Protein AF-A0A3M2SC78-F1 (afdb_monomer)

Sequence (163 aa):
MGPALGDEYLAGIWKSRLPQELLWDVRHKCPRPRKYRAPSWSWAAIDGDPARMSTIDQSFSLEVFEGHTELESPAAPYGAVKDGHLVMRGRLRRVVLSGIKGRVYTTIGKLEPTKVKLTNLFHVVEPDWKGTEAWIPMSFDAVEQEFQDNPDMDIAMLEVSRG

Solvent-accessible surface area (backbone atoms only — not comparable to full-atom values): 9867 Å² total; per-residue (Å²): 132,55,74,93,72,77,50,52,71,47,44,75,36,49,57,87,45,58,70,48,57,62,52,46,31,51,78,59,90,37,55,62,56,97,59,88,34,32,43,88,75,27,71,53,33,34,62,62,73,71,64,38,66,52,84,74,91,64,72,57,51,56,46,78,79,44,78,49,63,41,64,66,39,86,92,36,80,85,45,44,22,76,47,53,53,75,43,68,51,57,50,71,41,69,30,32,39,39,63,57,76,46,78,48,78,46,70,48,59,92,88,64,70,42,82,41,73,49,61,57,25,35,36,36,36,33,86,91,40,90,90,53,68,45,79,46,76,57,68,54,72,67,71,45,66,70,66,70,76,44,56,66,42,86,43,78,43,76,44,52,61,82,126

Radius of gyration: 17.15 Å; Cα contacts (8 Å, |Δi|>4): 308; chains: 1; bounding box: 43×32×45 Å

Mean predicted aligned error: 9.39 Å

Organism: NCBI:txid2010991

Structure (mmCIF, N/CA/C/O backbone):
data_AF-A0A3M2SC78-F1
#
_entry.id   AF-A0A3M2SC78-F1
#
loop_
_atom_site.gr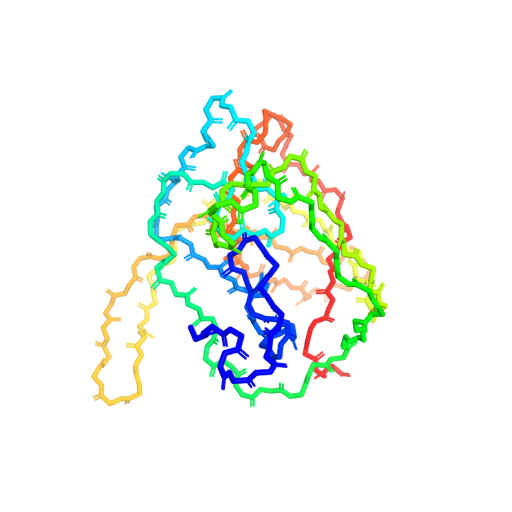oup_PDB
_atom_site.id
_atom_site.type_symbol
_atom_site.label_atom_id
_atom_site.label_alt_id
_atom_site.label_comp_id
_atom_site.label_asym_id
_atom_site.label_entity_id
_atom_site.label_seq_id
_atom_site.pdbx_PDB_ins_code
_atom_site.Cartn_x
_atom_site.Cartn_y
_atom_site.Cartn_z
_atom_site.occupancy
_atom_site.B_iso_or_equiv
_atom_site.auth_seq_id
_atom_site.auth_comp_id
_atom_site.auth_asym_id
_atom_site.auth_atom_id
_atom_site.pdbx_PDB_model_num
ATOM 1 N N . MET A 1 1 ? 17.379 -1.091 -4.918 1.00 50.47 1 MET A N 1
ATOM 2 C CA . MET A 1 1 ? 18.255 -2.274 -4.798 1.00 50.47 1 MET A CA 1
ATOM 3 C C . MET A 1 1 ? 17.925 -3.202 -5.961 1.00 50.47 1 MET A C 1
ATOM 5 O O . MET A 1 1 ? 16.912 -3.841 -5.882 1.00 50.47 1 MET A O 1
ATOM 9 N N . GLY A 1 2 ? 18.665 -3.204 -7.075 1.00 45.19 2 GLY A N 1
ATOM 10 C CA . GLY A 1 2 ? 18.236 -3.844 -8.341 1.00 45.19 2 GLY A CA 1
ATOM 11 C C . GLY A 1 2 ? 18.507 -5.356 -8.507 1.00 45.19 2 GLY A C 1
ATOM 12 O O . GLY A 1 2 ? 18.939 -5.984 -7.544 1.00 45.19 2 GLY A O 1
ATOM 13 N N . PRO A 1 3 ? 18.385 -5.930 -9.734 1.00 53.09 3 PRO A N 1
ATOM 14 C CA . PRO A 1 3 ? 18.609 -7.354 -10.037 1.00 53.09 3 PRO A CA 1
ATOM 15 C C . PRO A 1 3 ? 20.036 -7.831 -9.730 1.00 53.09 3 PRO A C 1
ATOM 17 O O . PRO A 1 3 ? 20.294 -9.028 -9.693 1.00 53.09 3 PRO A O 1
ATOM 20 N N . ALA A 1 4 ? 20.953 -6.909 -9.424 1.00 55.56 4 ALA A N 1
ATOM 21 C CA . ALA A 1 4 ? 22.255 -7.208 -8.837 1.00 55.56 4 ALA A CA 1
ATOM 22 C C . ALA A 1 4 ? 22.180 -7.839 -7.424 1.00 55.56 4 ALA A C 1
ATOM 24 O O . ALA A 1 4 ? 23.188 -8.353 -6.952 1.00 55.56 4 ALA A O 1
ATOM 25 N N . LEU A 1 5 ? 21.021 -7.805 -6.749 1.00 59.50 5 LEU A N 1
ATOM 26 C CA . LEU A 1 5 ? 20.800 -8.377 -5.410 1.00 59.50 5 LEU A CA 1
ATOM 27 C C . LEU A 1 5 ? 19.806 -9.556 -5.391 1.00 59.50 5 LEU A C 1
ATOM 29 O O . LEU A 1 5 ? 19.505 -10.064 -4.316 1.00 59.50 5 LEU A O 1
ATOM 33 N N . GLY A 1 6 ? 19.317 -10.014 -6.552 1.00 79.44 6 GLY A N 1
ATOM 34 C CA . GLY A 1 6 ? 18.429 -11.185 -6.647 1.00 79.44 6 GLY A CA 1
ATOM 35 C C . GLY A 1 6 ? 17.008 -10.982 -6.106 1.00 79.44 6 GLY A C 1
ATOM 36 O O . GLY A 1 6 ? 16.309 -11.964 -5.878 1.00 79.44 6 GLY A O 1
ATOM 37 N N . ASP A 1 7 ? 16.589 -9.732 -5.901 1.00 87.81 7 ASP A N 1
ATOM 38 C CA . ASP A 1 7 ? 15.243 -9.387 -5.439 1.00 87.81 7 ASP A CA 1
ATOM 39 C C . ASP A 1 7 ? 14.365 -8.870 -6.586 1.00 87.81 7 ASP A C 1
ATOM 41 O O . ASP A 1 7 ? 14.854 -8.299 -7.567 1.00 87.81 7 ASP A O 1
ATOM 45 N N . GLU A 1 8 ? 13.060 -9.074 -6.450 1.00 89.69 8 GLU A N 1
ATOM 46 C CA . GLU A 1 8 ? 12.053 -8.726 -7.447 1.00 89.69 8 GLU A CA 1
ATOM 47 C C . GLU A 1 8 ? 11.382 -7.399 -7.075 1.00 89.69 8 GLU A C 1
ATOM 49 O O . GLU A 1 8 ? 10.910 -7.216 -5.950 1.00 89.69 8 GLU A O 1
ATOM 54 N N . TYR A 1 9 ? 11.348 -6.460 -8.024 1.00 91.12 9 TYR A N 1
ATOM 55 C CA . TYR A 1 9 ? 10.686 -5.171 -7.846 1.00 91.12 9 TYR A CA 1
ATOM 56 C C . TYR A 1 9 ? 9.241 -5.238 -8.334 1.00 91.12 9 TYR A C 1
ATOM 58 O O . TYR A 1 9 ? 8.990 -5.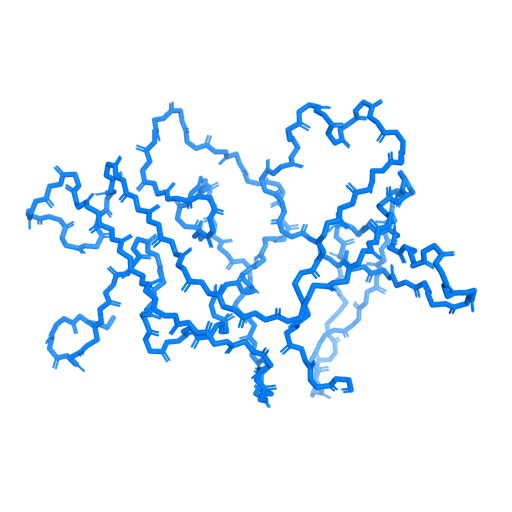410 -9.524 1.00 91.12 9 TYR A O 1
ATOM 66 N N . LEU A 1 10 ? 8.304 -5.044 -7.414 1.00 93.81 10 LEU A N 1
ATOM 67 C CA . LEU A 1 10 ? 6.866 -5.082 -7.637 1.00 93.81 10 LEU A CA 1
ATOM 68 C C . LEU A 1 10 ? 6.307 -3.656 -7.559 1.00 93.81 10 LEU A C 1
ATOM 70 O O . LEU A 1 10 ? 5.749 -3.234 -6.546 1.00 93.81 10 LEU A O 1
ATOM 74 N N . ALA A 1 11 ? 6.510 -2.897 -8.639 1.00 92.69 11 ALA A N 1
ATOM 75 C CA . ALA A 1 11 ? 5.922 -1.573 -8.873 1.00 92.69 11 ALA A CA 1
ATOM 76 C C . ALA A 1 11 ? 5.996 -0.599 -7.682 1.00 92.69 11 ALA A C 1
ATOM 78 O O . ALA A 1 11 ? 5.013 0.068 -7.392 1.00 92.69 11 ALA A O 1
ATOM 79 N N . GLY A 1 12 ? 7.119 -0.516 -6.968 1.00 89.94 12 GLY A N 1
ATOM 80 C CA . GLY A 1 12 ? 7.280 0.319 -5.767 1.00 89.94 12 GLY A CA 1
ATOM 81 C C . GLY A 1 12 ? 7.840 -0.467 -4.591 1.00 89.94 12 GLY A C 1
ATOM 82 O O . GLY A 1 12 ? 8.642 0.062 -3.824 1.00 89.94 12 GLY A O 1
ATOM 83 N N . ILE A 1 13 ? 7.472 -1.739 -4.490 1.00 90.62 13 ILE A N 1
ATOM 84 C CA . ILE A 1 13 ? 7.782 -2.591 -3.345 1.00 90.62 13 ILE A CA 1
ATOM 85 C C . ILE A 1 13 ? 8.811 -3.647 -3.733 1.00 90.62 13 ILE A C 1
ATOM 87 O O . ILE A 1 13 ? 8.757 -4.215 -4.821 1.00 90.62 13 ILE A O 1
ATOM 91 N N . TRP A 1 14 ? 9.746 -3.933 -2.837 1.00 90.06 14 TRP A N 1
ATOM 92 C CA . TRP A 1 14 ? 10.655 -5.067 -2.980 1.00 90.06 14 TRP A CA 1
ATOM 93 C C . TRP A 1 14 ? 9.999 -6.331 -2.430 1.00 90.06 14 TRP A C 1
ATOM 95 O O . TRP A 1 14 ? 9.524 -6.339 -1.292 1.00 90.06 14 TRP A O 1
ATOM 105 N N . LYS A 1 15 ? 9.986 -7.420 -3.206 1.00 88.88 15 LYS A N 1
ATOM 106 C CA . LYS A 1 15 ? 9.325 -8.673 -2.808 1.00 88.88 15 LYS A CA 1
ATOM 107 C C . LYS A 1 15 ? 9.874 -9.229 -1.496 1.00 88.88 15 LYS A C 1
ATOM 109 O O . LYS A 1 15 ? 9.092 -9.689 -0.669 1.00 88.88 15 LYS A O 1
ATOM 114 N N . SER A 1 16 ? 11.184 -9.124 -1.259 1.00 86.12 16 SER A N 1
ATOM 115 C CA . SER A 1 16 ? 11.808 -9.538 0.010 1.00 86.12 16 SER A CA 1
ATOM 116 C C . SER A 1 16 ? 11.355 -8.738 1.238 1.00 86.12 16 SER A C 1
ATOM 118 O O . SER A 1 16 ? 11.565 -9.174 2.370 1.00 86.12 16 SER A O 1
ATOM 120 N N . ARG A 1 17 ? 10.748 -7.565 1.028 1.00 85.81 17 ARG A N 1
ATOM 121 C CA . ARG A 1 17 ? 10.279 -6.648 2.076 1.00 85.81 17 ARG A CA 1
ATOM 122 C C . ARG A 1 17 ? 8.764 -6.691 2.252 1.00 85.81 17 ARG A C 1
ATOM 124 O O . ARG A 1 17 ? 8.202 -5.884 2.994 1.00 85.81 17 ARG A O 1
ATOM 131 N N . LEU A 1 18 ? 8.095 -7.625 1.581 1.00 85.50 18 LEU A N 1
ATOM 132 C CA . LEU A 1 18 ? 6.726 -7.983 1.902 1.00 85.50 18 LEU A CA 1
ATOM 133 C C . LEU A 1 18 ? 6.694 -8.843 3.178 1.00 85.50 18 LEU A C 1
ATOM 135 O O . LEU A 1 18 ? 7.523 -9.740 3.334 1.00 85.50 18 LEU A O 1
ATOM 139 N N . PRO A 1 19 ? 5.713 -8.622 4.071 1.00 84.25 19 PRO A N 1
ATOM 140 C CA . PRO A 1 19 ? 4.579 -7.701 3.935 1.00 84.25 19 PRO A CA 1
ATOM 141 C C . PRO A 1 19 ? 4.827 -6.288 4.495 1.00 84.25 19 PRO A C 1
ATOM 143 O O . PRO A 1 19 ? 3.943 -5.441 4.406 1.00 84.25 19 PRO A O 1
ATOM 146 N N . GLN A 1 20 ? 6.001 -6.014 5.071 1.00 81.56 20 GLN A N 1
ATOM 147 C CA . GLN A 1 20 ? 6.330 -4.757 5.757 1.00 81.56 20 GLN A CA 1
ATOM 148 C C . GLN A 1 20 ? 6.057 -3.528 4.883 1.00 81.56 20 GLN A C 1
ATOM 150 O O . GLN A 1 20 ? 5.492 -2.540 5.353 1.00 81.56 20 GLN A O 1
ATOM 155 N N . GLU A 1 21 ? 6.452 -3.585 3.612 1.00 83.44 21 GLU A N 1
ATOM 156 C CA . GLU A 1 21 ? 6.305 -2.470 2.675 1.00 83.44 21 GLU A CA 1
ATOM 157 C C . GLU A 1 21 ? 4.871 -2.236 2.194 1.00 83.44 21 GLU A C 1
ATOM 159 O O . GLU A 1 21 ? 4.623 -1.167 1.653 1.00 83.44 21 GLU A O 1
ATOM 164 N N . LEU A 1 22 ? 3.914 -3.141 2.454 1.00 85.25 22 LEU A N 1
ATOM 165 C CA . LEU A 1 22 ? 2.479 -2.866 2.241 1.00 85.25 22 LEU A CA 1
ATOM 166 C C . LEU A 1 22 ? 1.919 -1.874 3.265 1.00 85.25 22 LEU A C 1
ATOM 168 O O . LEU A 1 22 ? 0.857 -1.301 3.053 1.00 85.25 22 LEU A O 1
ATOM 172 N N . LEU A 1 23 ? 2.625 -1.665 4.378 1.00 80.88 23 LEU A N 1
ATOM 173 C CA . LEU A 1 23 ? 2.230 -0.757 5.456 1.00 80.88 23 LEU A CA 1
ATOM 174 C C . LEU A 1 23 ? 2.799 0.654 5.250 1.00 80.88 23 LEU A C 1
ATOM 176 O O . LEU A 1 23 ? 3.201 1.316 6.212 1.00 80.88 23 LEU A O 1
ATOM 180 N N . TRP A 1 24 ? 2.921 1.082 3.994 1.00 80.31 24 TRP A N 1
ATOM 181 C CA . TRP A 1 24 ? 3.349 2.433 3.654 1.00 80.31 24 TRP A CA 1
ATOM 182 C C . TRP A 1 24 ? 2.269 3.451 4.042 1.00 80.31 24 TRP A C 1
ATOM 184 O O . TRP A 1 24 ? 1.073 3.174 3.969 1.00 80.31 24 TRP A O 1
ATOM 194 N N . ASP A 1 25 ? 2.699 4.641 4.467 1.00 75.44 25 ASP A N 1
ATOM 195 C CA . ASP A 1 25 ? 1.798 5.730 4.854 1.00 75.44 25 ASP A CA 1
ATOM 196 C C . ASP A 1 25 ? 2.271 7.094 4.350 1.00 75.44 25 ASP A C 1
ATOM 198 O O . ASP A 1 25 ? 3.472 7.343 4.204 1.00 75.44 25 ASP A O 1
ATOM 202 N N . VAL A 1 26 ? 1.322 8.000 4.116 1.00 73.25 26 VAL A N 1
ATOM 203 C CA . VAL A 1 26 ? 1.558 9.390 3.725 1.00 73.25 26 VAL A CA 1
ATOM 204 C C . VAL A 1 26 ? 1.117 10.364 4.811 1.00 73.25 26 VAL A C 1
ATOM 206 O O . VAL A 1 26 ? 0.033 10.298 5.377 1.00 73.25 26 VAL A O 1
ATOM 209 N N . ARG A 1 27 ? 1.947 11.383 5.059 1.00 69.06 27 ARG A N 1
ATOM 210 C CA . ARG A 1 27 ? 1.630 12.464 6.014 1.00 69.06 27 ARG A CA 1
ATOM 211 C C . ARG A 1 27 ? 0.447 13.322 5.573 1.00 69.06 27 ARG A C 1
ATOM 213 O O . ARG A 1 27 ? -0.187 13.972 6.404 1.00 69.06 27 ARG A O 1
ATOM 220 N N . HIS A 1 28 ? 0.211 13.403 4.268 1.00 69.12 28 HIS A N 1
ATOM 221 C CA . HIS A 1 28 ? -0.761 14.290 3.644 1.00 69.12 28 HIS A CA 1
ATOM 222 C C . HIS A 1 28 ? -1.475 13.548 2.519 1.00 69.12 28 HIS A C 1
ATOM 224 O O . HIS A 1 28 ? -0.949 12.577 1.990 1.00 69.12 28 HIS A O 1
ATOM 230 N N . LYS A 1 29 ? -2.665 14.020 2.136 1.00 72.31 29 LYS A N 1
ATOM 231 C CA . LYS A 1 29 ? -3.380 13.459 0.987 1.00 72.31 29 LYS A CA 1
ATOM 232 C C . LYS A 1 29 ? -2.554 13.664 -0.283 1.00 72.31 29 LYS A C 1
ATOM 234 O O . LYS A 1 29 ? -2.259 14.807 -0.633 1.00 72.31 29 LYS A O 1
ATOM 239 N N . CYS A 1 30 ? -2.241 12.570 -0.963 1.00 76.94 30 CYS A N 1
ATOM 240 C CA . CYS A 1 30 ? -1.547 12.564 -2.244 1.00 76.94 30 CYS A CA 1
ATOM 241 C C . CYS A 1 30 ? -2.527 12.107 -3.333 1.00 76.94 30 CYS A C 1
ATOM 243 O O . CYS A 1 30 ? -3.221 11.109 -3.131 1.00 76.94 30 CYS A O 1
ATOM 245 N N . PRO A 1 31 ? -2.649 12.833 -4.456 1.00 79.75 31 PRO A N 1
ATOM 246 C CA . PRO A 1 31 ? -3.575 12.450 -5.514 1.00 79.75 31 PRO A CA 1
ATOM 247 C C . PRO A 1 31 ? -3.071 11.206 -6.256 1.00 79.75 31 PRO A C 1
ATOM 249 O O . PRO A 1 31 ? -1.863 10.996 -6.372 1.00 79.75 31 PRO A O 1
ATOM 252 N N . ARG A 1 32 ? -3.990 10.408 -6.816 1.00 84.50 32 ARG A N 1
ATOM 253 C CA . ARG A 1 32 ? -3.616 9.411 -7.826 1.00 84.50 32 ARG A CA 1
ATOM 254 C C . ARG A 1 32 ? -3.227 10.124 -9.134 1.00 84.50 32 ARG A C 1
ATOM 256 O O . ARG A 1 32 ? -3.893 11.097 -9.511 1.00 84.50 32 ARG A O 1
ATOM 263 N N . PRO A 1 33 ? -2.215 9.633 -9.865 1.00 87.44 33 PRO A N 1
ATOM 264 C CA . PRO A 1 33 ? -1.909 10.123 -11.200 1.00 87.44 33 PRO A CA 1
ATOM 265 C C . PRO A 1 33 ? -3.098 9.917 -12.144 1.00 87.44 33 PRO A C 1
ATOM 267 O O . PRO A 1 33 ? -3.844 8.946 -12.035 1.00 87.44 33 PRO A O 1
ATOM 270 N N . ARG A 1 34 ? -3.249 10.802 -13.138 1.00 89.12 34 ARG A N 1
ATOM 271 C CA . ARG A 1 34 ? -4.330 10.698 -14.142 1.00 89.12 34 ARG A CA 1
ATOM 272 C C . ARG A 1 34 ? -4.247 9.445 -15.014 1.00 89.12 34 ARG A C 1
ATOM 274 O O . ARG A 1 34 ? -5.248 9.041 -15.593 1.00 89.12 34 ARG A O 1
ATOM 281 N N . LYS A 1 35 ? -3.045 8.895 -15.174 1.00 92.44 35 LYS A N 1
ATOM 282 C CA . LYS A 1 35 ? -2.789 7.662 -15.915 1.00 92.44 35 LYS A CA 1
ATOM 283 C C . LYS A 1 35 ? -2.362 6.595 -14.926 1.00 92.44 35 LYS A C 1
ATOM 285 O O . LYS A 1 35 ? -1.567 6.881 -14.034 1.00 92.44 35 LYS A O 1
ATOM 290 N N . TYR A 1 36 ? -2.869 5.384 -15.113 1.00 92.38 36 TYR A N 1
ATOM 291 C CA . TYR A 1 36 ? -2.414 4.235 -14.347 1.00 92.38 36 TYR A CA 1
ATOM 292 C C . TYR A 1 36 ? -0.894 4.071 -14.488 1.00 92.38 36 TYR A C 1
ATOM 294 O O . TYR A 1 36 ? -0.359 4.228 -15.584 1.00 92.38 36 TYR A O 1
ATOM 302 N N . ARG A 1 37 ? -0.211 3.794 -13.372 1.00 94.25 37 ARG A N 1
ATOM 303 C CA . ARG A 1 37 ? 1.233 3.507 -13.359 1.00 94.25 37 ARG A CA 1
ATOM 304 C C . ARG A 1 37 ? 1.663 2.453 -12.343 1.00 94.25 37 ARG A C 1
ATOM 306 O O . ARG A 1 37 ? 2.809 2.019 -12.393 1.00 94.25 37 ARG A O 1
ATOM 313 N N . ALA A 1 38 ? 0.794 2.110 -11.394 1.00 94.19 38 ALA A N 1
ATOM 314 C CA . ALA A 1 38 ? 1.055 1.130 -10.352 1.00 94.19 38 ALA A CA 1
ATOM 315 C C . ALA A 1 38 ? -0.260 0.643 -9.715 1.00 94.19 38 ALA A C 1
ATOM 317 O O . ALA A 1 38 ? -1.225 1.416 -9.680 1.00 94.19 38 ALA A O 1
ATOM 318 N N . PRO A 1 39 ? -0.297 -0.592 -9.182 1.00 92.44 39 PRO A N 1
ATOM 319 C CA . PRO A 1 39 ? -1.451 -1.127 -8.465 1.00 92.44 39 PRO A CA 1
ATOM 320 C C . PRO A 1 39 ? -1.721 -0.379 -7.155 1.00 92.44 39 PRO A C 1
ATOM 322 O O . PRO A 1 39 ? -0.795 0.134 -6.529 1.00 92.44 39 PRO A O 1
ATOM 325 N N . SER A 1 40 ? -2.971 -0.389 -6.685 1.00 87.19 40 SER A N 1
ATOM 326 C CA . SER A 1 40 ? -3.413 0.353 -5.489 1.00 87.19 40 SER A CA 1
ATOM 327 C C . SER A 1 40 ? -2.730 -0.056 -4.179 1.00 87.19 40 SER A C 1
ATOM 329 O O . SER A 1 40 ? -2.690 0.736 -3.244 1.00 87.19 40 SER A O 1
ATOM 331 N N . TRP A 1 41 ? -2.164 -1.262 -4.100 1.00 88.81 41 TRP A N 1
ATOM 332 C CA . TRP A 1 41 ? -1.418 -1.729 -2.929 1.00 88.81 41 TRP A CA 1
ATOM 333 C C . TRP A 1 41 ? 0.007 -1.153 -2.841 1.00 88.81 41 TRP A C 1
ATOM 335 O O . TRP A 1 41 ? 0.665 -1.310 -1.812 1.00 88.81 41 TRP A O 1
ATOM 345 N N . SER A 1 42 ? 0.496 -0.475 -3.886 1.00 89.88 42 SER A N 1
ATOM 346 C CA . SER A 1 42 ? 1.837 0.112 -3.929 1.00 89.88 42 SER A CA 1
ATOM 347 C C . SER A 1 42 ? 1.834 1.619 -3.677 1.00 89.88 42 SER A C 1
ATOM 349 O O . SER A 1 42 ? 1.008 2.352 -4.224 1.00 89.88 42 SER A O 1
ATOM 351 N N . TRP A 1 43 ? 2.847 2.116 -2.960 1.00 88.38 43 TRP A N 1
ATOM 352 C CA . TRP A 1 43 ? 3.060 3.555 -2.775 1.00 88.38 43 TRP A CA 1
ATOM 353 C C . TRP A 1 43 ? 3.281 4.300 -4.101 1.00 88.38 43 TRP A C 1
ATOM 355 O O . TRP A 1 43 ? 3.029 5.500 -4.182 1.00 88.38 43 TRP A O 1
ATOM 365 N N . ALA A 1 44 ? 3.710 3.615 -5.168 1.00 90.88 44 ALA A N 1
ATOM 366 C CA . ALA A 1 44 ? 3.906 4.240 -6.478 1.00 90.88 44 ALA A CA 1
ATOM 367 C C . ALA A 1 44 ? 2.582 4.650 -7.158 1.00 90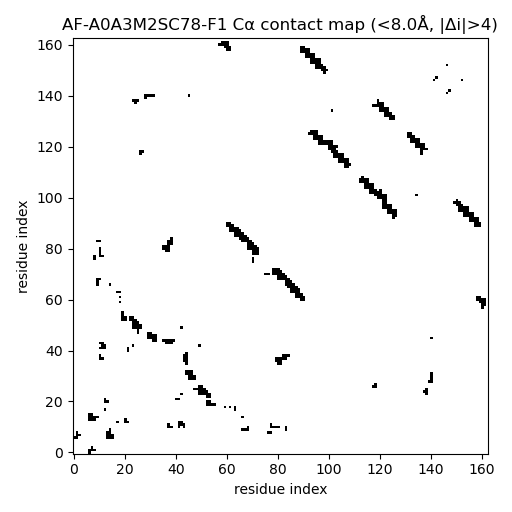.88 44 ALA A C 1
ATOM 369 O O . ALA A 1 44 ? 2.599 5.376 -8.158 1.00 90.88 44 ALA A O 1
ATOM 370 N N . ALA A 1 45 ? 1.431 4.223 -6.625 1.00 89.81 45 ALA A N 1
ATOM 371 C CA . ALA A 1 45 ? 0.106 4.540 -7.156 1.00 89.81 45 ALA A CA 1
ATOM 372 C C . ALA A 1 45 ? -0.346 5.991 -6.911 1.00 89.81 45 ALA A C 1
ATOM 374 O O . ALA A 1 45 ? -1.389 6.396 -7.426 1.00 89.81 45 ALA A O 1
ATOM 375 N N . ILE A 1 46 ? 0.427 6.783 -6.162 1.00 87.00 46 ILE A N 1
ATOM 376 C CA . ILE A 1 46 ? 0.109 8.169 -5.791 1.00 87.00 46 ILE A CA 1
ATOM 377 C C . ILE A 1 46 ? 1.232 9.139 -6.157 1.00 87.00 46 ILE A C 1
ATOM 379 O O . ILE A 1 46 ? 2.402 8.766 -6.196 1.00 87.00 46 ILE A O 1
ATOM 383 N N . ASP A 1 47 ? 0.889 10.404 -6.405 1.00 85.25 47 ASP A N 1
ATOM 384 C CA . ASP A 1 47 ? 1.833 11.510 -6.588 1.00 85.25 47 ASP A CA 1
ATOM 385 C C . ASP A 1 47 ? 2.240 12.094 -5.228 1.00 85.25 47 ASP A C 1
ATOM 387 O O . ASP A 1 47 ? 1.690 13.088 -4.745 1.00 85.25 47 ASP A O 1
ATOM 391 N N . GLY A 1 48 ? 3.204 11.440 -4.585 1.00 77.88 48 GLY A N 1
ATOM 392 C CA . GLY A 1 48 ? 3.755 11.865 -3.307 1.00 77.88 48 GLY A CA 1
ATOM 393 C C . GLY A 1 48 ? 4.876 10.959 -2.820 1.00 77.88 48 GLY A C 1
ATOM 394 O O . GLY A 1 48 ? 5.104 9.883 -3.362 1.00 77.88 48 GLY A O 1
ATOM 395 N N . ASP A 1 49 ? 5.576 11.425 -1.791 1.00 73.06 49 ASP A N 1
ATOM 396 C CA . ASP A 1 49 ? 6.613 10.651 -1.114 1.00 73.06 49 ASP A CA 1
ATOM 397 C C . ASP A 1 49 ? 5.989 9.906 0.081 1.00 73.06 49 ASP A C 1
ATOM 399 O O . ASP A 1 49 ? 5.365 10.571 0.928 1.00 73.06 49 ASP A O 1
ATOM 403 N N . PRO A 1 50 ? 6.103 8.562 0.174 1.00 71.81 50 PRO A N 1
ATOM 404 C CA . PRO A 1 50 ? 5.679 7.837 1.362 1.00 71.81 50 PRO A CA 1
ATOM 405 C C . PRO A 1 50 ? 6.403 8.405 2.582 1.00 71.81 50 PRO A C 1
ATOM 407 O O . PRO A 1 50 ? 7.625 8.388 2.705 1.00 71.81 50 PRO A O 1
ATOM 410 N N . ALA A 1 51 ? 5.631 8.926 3.528 1.00 60.59 51 ALA A N 1
ATOM 411 C CA . ALA A 1 51 ? 6.196 9.572 4.697 1.00 60.59 51 ALA A CA 1
ATOM 412 C C . ALA A 1 51 ? 6.848 8.581 5.660 1.00 60.59 51 ALA A C 1
ATOM 414 O O . ALA A 1 51 ? 7.728 8.972 6.432 1.00 60.59 51 ALA A O 1
ATOM 415 N N . ARG A 1 52 ? 6.379 7.328 5.671 1.00 63.47 52 ARG A N 1
ATOM 416 C CA . ARG A 1 52 ? 6.921 6.253 6.500 1.00 63.47 52 ARG A CA 1
ATOM 417 C C . ARG A 1 52 ? 6.746 4.920 5.782 1.00 63.47 52 ARG A C 1
ATOM 419 O O . ARG A 1 52 ? 5.638 4.564 5.398 1.00 63.47 52 ARG A O 1
ATOM 426 N N . MET A 1 53 ? 7.829 4.159 5.693 1.00 61.97 53 MET A N 1
ATOM 427 C CA . MET A 1 53 ? 7.732 2.705 5.619 1.00 61.97 53 MET A CA 1
ATOM 428 C C . MET A 1 53 ? 7.715 2.178 7.051 1.00 61.97 53 MET A C 1
ATOM 430 O O . MET A 1 53 ? 8.469 2.666 7.901 1.00 61.97 53 MET A O 1
ATOM 434 N N . SER A 1 54 ? 6.828 1.229 7.342 1.00 61.38 54 SER A N 1
ATOM 435 C CA . SER A 1 54 ? 6.766 0.609 8.661 1.00 61.38 54 SER A CA 1
ATOM 436 C C . SER A 1 54 ? 8.136 0.040 9.044 1.00 61.38 54 SER A C 1
ATOM 438 O O . SER A 1 54 ? 8.718 -0.763 8.321 1.00 61.38 54 SER A O 1
ATOM 440 N N . THR A 1 55 ? 8.663 0.465 10.195 1.00 54.34 55 THR A N 1
ATOM 441 C CA . THR A 1 55 ? 9.873 -0.110 10.807 1.00 54.34 55 THR A CA 1
ATOM 442 C C . THR A 1 55 ? 9.511 -1.184 11.832 1.00 54.34 55 THR A C 1
ATOM 444 O O . THR A 1 55 ? 10.301 -1.472 12.731 1.00 54.34 55 THR A O 1
ATOM 447 N N . ILE A 1 56 ? 8.272 -1.683 11.790 1.00 60.25 56 ILE A N 1
ATOM 448 C CA . ILE A 1 56 ? 7.793 -2.695 12.720 1.00 60.25 56 ILE A CA 1
ATOM 449 C C . ILE A 1 56 ? 8.504 -4.006 12.379 1.00 60.25 56 ILE A C 1
ATOM 451 O O . ILE A 1 56 ? 8.170 -4.676 11.407 1.00 60.25 56 ILE A O 1
ATOM 455 N N . ASP A 1 57 ? 9.482 -4.357 13.207 1.00 56.97 57 ASP A N 1
ATOM 456 C CA . ASP A 1 57 ? 10.126 -5.667 13.224 1.00 56.97 57 ASP A CA 1
ATOM 457 C C . ASP A 1 57 ? 9.247 -6.641 14.024 1.00 56.97 57 ASP A C 1
ATOM 459 O O . ASP A 1 57 ? 9.515 -6.969 15.180 1.00 56.97 57 ASP A O 1
ATOM 463 N N . GLN A 1 58 ? 8.087 -6.988 13.462 1.00 63.00 58 GLN A N 1
ATOM 464 C CA . GLN A 1 58 ? 7.186 -7.992 14.028 1.00 63.00 58 GLN A CA 1
ATOM 465 C C . GLN A 1 58 ? 7.003 -9.135 13.041 1.00 63.00 58 GLN A C 1
ATOM 467 O O . GLN A 1 58 ? 7.012 -8.949 11.826 1.00 63.00 58 GLN A O 1
ATOM 472 N N . SER A 1 59 ? 6.794 -10.335 13.579 1.00 66.62 59 SER A N 1
ATOM 473 C CA . SER A 1 59 ? 6.346 -11.467 12.779 1.00 66.62 59 SER A CA 1
ATOM 474 C C . SER A 1 59 ? 4.931 -11.197 12.275 1.00 66.62 59 SER A C 1
ATOM 476 O O . SER A 1 59 ? 4.016 -11.037 13.090 1.00 66.62 59 SER A O 1
ATOM 478 N N . PHE A 1 60 ? 4.750 -11.197 10.959 1.00 72.94 60 PHE A N 1
ATOM 479 C CA . PHE A 1 60 ? 3.438 -11.028 10.355 1.00 72.94 60 PHE A CA 1
ATOM 480 C C . PHE A 1 60 ? 2.685 -12.357 10.293 1.00 72.94 60 PHE A C 1
ATOM 482 O O . PHE A 1 60 ? 3.262 -13.394 9.971 1.00 72.94 60 PHE A O 1
ATOM 489 N N . SER A 1 61 ? 1.385 -12.335 10.583 1.00 79.69 61 SER A N 1
ATOM 490 C CA . SER A 1 61 ? 0.461 -13.468 10.395 1.00 79.69 61 SER A CA 1
ATOM 491 C C . SER A 1 61 ? -0.083 -13.538 8.957 1.00 79.69 61 SER A C 1
ATOM 493 O O . SER A 1 61 ? -1.203 -13.998 8.724 1.00 79.69 61 SER A O 1
ATOM 495 N N . LEU A 1 62 ? 0.724 -13.077 7.996 1.00 83.81 62 LEU A N 1
ATOM 496 C CA . LEU A 1 62 ? 0.396 -12.955 6.582 1.00 83.81 62 LEU A CA 1
ATOM 497 C C . LEU A 1 62 ? 1.354 -13.799 5.741 1.00 83.81 62 LEU A C 1
ATOM 499 O O . LEU A 1 62 ? 2.570 -13.688 5.875 1.00 83.81 62 LEU A O 1
ATOM 503 N N . GLU A 1 63 ? 0.794 -14.606 4.853 1.00 86.38 63 GLU A N 1
ATOM 504 C CA . GLU A 1 63 ? 1.513 -15.414 3.875 1.00 86.38 63 GLU A CA 1
ATOM 505 C C . GLU A 1 63 ? 1.308 -14.810 2.483 1.00 86.38 63 GLU A C 1
ATOM 507 O O . GLU A 1 63 ? 0.172 -14.638 2.043 1.00 86.38 63 GLU A O 1
ATOM 512 N N . VAL A 1 64 ? 2.396 -14.473 1.789 1.00 87.00 64 VAL A N 1
ATOM 513 C CA . VAL A 1 64 ? 2.353 -13.993 0.400 1.00 87.00 64 VAL A CA 1
ATOM 514 C C . VAL A 1 64 ? 2.607 -15.177 -0.525 1.00 87.00 64 VAL A C 1
ATOM 516 O O . VAL A 1 64 ? 3.672 -15.786 -0.461 1.00 87.00 64 VAL A O 1
ATOM 519 N N . PHE A 1 65 ? 1.642 -15.495 -1.385 1.00 89.56 65 PHE A N 1
ATOM 520 C CA . PHE A 1 65 ? 1.766 -16.579 -2.361 1.00 89.56 65 PHE A CA 1
ATOM 521 C C . PHE A 1 65 ? 2.347 -16.095 -3.680 1.00 89.56 65 PHE A C 1
ATOM 523 O O . PHE A 1 65 ? 3.202 -16.754 -4.267 1.00 89.56 65 PHE A O 1
ATOM 530 N N . GLU A 1 66 ? 1.879 -14.942 -4.146 1.00 90.75 66 GLU A N 1
ATOM 531 C CA . GLU A 1 66 ? 2.218 -14.433 -5.465 1.00 90.75 66 GLU A CA 1
ATOM 532 C C . GLU A 1 66 ? 2.231 -12.912 -5.447 1.00 90.75 66 GLU A C 1
ATOM 534 O O . GLU A 1 66 ? 1.351 -12.281 -4.867 1.00 90.75 66 GLU A O 1
ATOM 539 N N . GLY A 1 67 ? 3.228 -12.329 -6.100 1.00 92.19 67 GLY A N 1
ATOM 540 C CA . GLY A 1 67 ? 3.262 -10.919 -6.446 1.00 92.19 67 GLY A CA 1
ATOM 541 C C . GLY A 1 67 ? 3.729 -10.819 -7.883 1.00 92.19 67 GLY A C 1
ATOM 542 O O . GLY A 1 67 ? 4.747 -11.416 -8.230 1.00 92.19 67 GLY A O 1
ATOM 543 N N . HIS A 1 68 ? 2.958 -10.123 -8.707 1.00 94.06 68 HIS A N 1
ATOM 544 C CA . HIS A 1 68 ? 3.207 -10.001 -10.133 1.00 94.06 68 HIS A CA 1
ATOM 545 C C . HIS A 1 68 ? 2.985 -8.563 -10.581 1.00 94.06 68 HIS A C 1
ATOM 547 O O . HIS A 1 68 ? 2.055 -7.894 -10.129 1.00 94.06 68 HIS A O 1
ATOM 553 N N . THR A 1 69 ? 3.824 -8.098 -11.502 1.00 96.19 69 THR A N 1
ATOM 554 C CA . THR A 1 69 ? 3.665 -6.804 -12.161 1.00 96.19 69 THR A CA 1
ATOM 555 C C . THR A 1 69 ? 4.118 -6.886 -13.609 1.00 96.19 69 THR A C 1
ATOM 557 O O . THR A 1 69 ? 5.153 -7.491 -13.896 1.00 96.19 69 THR A O 1
ATOM 560 N N . GLU A 1 70 ? 3.401 -6.215 -14.505 1.00 96.88 70 GLU A N 1
ATOM 561 C CA . GLU A 1 70 ? 3.739 -6.151 -15.923 1.00 96.88 70 GLU A CA 1
ATOM 562 C C . GLU A 1 70 ? 4.235 -4.747 -16.289 1.00 96.88 70 GLU A C 1
ATOM 564 O O . GLU A 1 70 ? 3.476 -3.777 -16.268 1.00 96.88 70 GLU A O 1
ATOM 569 N N . LEU A 1 71 ? 5.526 -4.624 -16.617 1.00 96.94 71 LEU A N 1
ATOM 570 C CA . LEU A 1 71 ? 6.150 -3.340 -16.955 1.00 96.94 71 LEU A CA 1
ATOM 571 C C . LEU A 1 71 ? 5.466 -2.680 -18.159 1.00 96.94 71 LEU A C 1
ATOM 573 O O . LEU A 1 71 ? 5.170 -3.332 -19.162 1.00 96.94 71 LEU A O 1
ATOM 577 N N . GLU A 1 72 ? 5.291 -1.359 -18.097 1.00 96.94 72 GLU A N 1
ATOM 578 C CA . GLU A 1 72 ? 4.876 -0.573 -19.264 1.00 96.94 72 GLU A CA 1
ATOM 579 C C . GLU A 1 72 ? 6.001 -0.516 -20.310 1.00 96.94 72 GLU A C 1
ATOM 581 O O . GLU A 1 72 ? 5.751 -0.552 -21.513 1.00 96.94 72 GLU A O 1
ATOM 586 N N . SER A 1 73 ? 7.257 -0.475 -19.854 1.00 96.31 73 SER A N 1
ATOM 587 C CA . SER A 1 73 ? 8.438 -0.465 -20.715 1.00 96.31 73 SER A CA 1
ATOM 588 C C . SER A 1 73 ? 9.558 -1.335 -20.137 1.00 96.31 73 SER A C 1
ATOM 590 O O . SER A 1 73 ? 10.034 -1.049 -19.036 1.00 96.31 73 SER A O 1
ATOM 592 N N . PRO A 1 74 ? 10.073 -2.333 -20.883 1.00 93.94 74 PRO A N 1
ATOM 593 C CA . PRO A 1 74 ? 11.236 -3.121 -20.463 1.00 93.94 74 PRO A CA 1
ATOM 594 C C . PRO A 1 74 ? 12.505 -2.284 -20.239 1.00 93.94 74 PRO A C 1
ATOM 596 O O . PRO A 1 74 ? 13.392 -2.691 -19.495 1.00 93.94 74 PRO A O 1
ATOM 599 N N . ALA A 1 75 ? 12.596 -1.102 -20.861 1.00 95.44 75 ALA A N 1
ATOM 600 C CA . ALA A 1 75 ? 13.709 -0.173 -20.664 1.00 95.44 75 ALA A CA 1
ATOM 601 C C . ALA A 1 75 ? 13.663 0.541 -19.298 1.00 95.44 75 ALA A C 1
ATOM 603 O O . ALA A 1 75 ? 14.648 1.157 -18.894 1.00 95.44 75 ALA A O 1
ATOM 604 N N . ALA A 1 76 ? 12.536 0.460 -18.586 1.00 93.38 76 ALA A N 1
ATOM 605 C CA . ALA A 1 76 ? 12.328 1.050 -17.271 1.00 93.38 76 ALA A CA 1
ATOM 606 C C . ALA A 1 76 ? 11.932 -0.041 -16.254 1.00 93.38 76 ALA A C 1
ATOM 608 O O . ALA A 1 76 ? 10.776 -0.103 -15.843 1.00 93.38 76 ALA A O 1
ATOM 609 N N . PRO A 1 77 ? 12.877 -0.891 -15.801 1.00 91.25 77 PRO A N 1
ATOM 610 C CA . PRO A 1 77 ? 12.590 -2.031 -14.917 1.00 91.25 77 PRO A CA 1
ATOM 611 C C . PRO A 1 77 ? 12.064 -1.655 -13.521 1.00 91.25 77 PRO A C 1
ATOM 613 O O . PRO A 1 77 ? 11.577 -2.517 -12.800 1.00 91.25 77 PRO A O 1
ATOM 616 N N . TYR A 1 78 ? 12.150 -0.377 -13.141 1.00 92.50 78 TYR A N 1
ATOM 617 C CA . TYR A 1 78 ? 11.542 0.173 -11.919 1.00 92.50 78 TYR A CA 1
ATOM 618 C C . TYR A 1 78 ? 10.539 1.290 -12.224 1.00 92.50 78 TYR A C 1
ATOM 620 O O . TYR A 1 78 ? 10.258 2.135 -11.376 1.00 92.50 78 TYR A O 1
ATOM 628 N N . GLY A 1 79 ? 10.101 1.366 -13.479 1.00 92.69 79 GLY A N 1
ATOM 629 C CA . GLY A 1 79 ? 9.184 2.381 -13.961 1.00 92.69 79 GLY A CA 1
ATOM 630 C C . GLY A 1 79 ? 7.727 1.996 -13.748 1.00 92.69 79 GLY A C 1
ATOM 631 O O . GLY A 1 79 ? 7.389 1.125 -12.948 1.00 92.69 79 GLY A O 1
ATOM 632 N N . ALA A 1 80 ? 6.866 2.673 -14.501 1.00 95.75 80 ALA A N 1
ATOM 633 C CA . ALA A 1 80 ? 5.444 2.396 -14.520 1.00 95.75 80 ALA A CA 1
ATOM 634 C C . ALA A 1 80 ? 5.149 0.965 -14.992 1.00 95.75 80 ALA A C 1
ATOM 636 O O . ALA A 1 80 ? 5.849 0.394 -15.838 1.00 95.75 80 ALA A O 1
ATOM 637 N N . VAL A 1 81 ? 4.072 0.414 -14.451 1.00 96.88 81 VAL A N 1
ATOM 638 C CA . VAL A 1 81 ? 3.505 -0.870 -14.850 1.00 96.88 81 VAL A CA 1
ATOM 639 C C . VAL A 1 81 ? 2.140 -0.643 -15.476 1.00 96.88 81 VAL A C 1
ATOM 641 O O . VAL A 1 81 ? 1.445 0.318 -15.139 1.00 96.88 81 VAL A O 1
ATOM 644 N N . LYS A 1 82 ? 1.754 -1.533 -16.385 1.00 96.69 82 LYS A N 1
ATOM 645 C CA . LYS A 1 82 ? 0.420 -1.546 -16.996 1.00 96.69 82 LYS A CA 1
ATOM 646 C C . LYS A 1 82 ? -0.550 -2.484 -16.281 1.00 96.69 82 LYS A C 1
ATOM 648 O O . LYS A 1 82 ? -1.751 -2.305 -16.433 1.00 96.69 82 LYS A O 1
ATOM 653 N N . ASP A 1 83 ? -0.037 -3.407 -15.464 1.00 95.19 83 ASP A N 1
ATOM 654 C CA . ASP A 1 83 ? -0.839 -4.263 -14.589 1.00 95.19 83 ASP A CA 1
ATOM 655 C C . ASP A 1 83 ? -0.017 -4.790 -13.396 1.00 95.19 83 ASP A C 1
ATOM 657 O O . ASP A 1 83 ? 1.217 -4.725 -13.398 1.00 95.19 83 ASP A O 1
ATOM 661 N N . GLY A 1 84 ? -0.692 -5.296 -12.366 1.00 93.94 84 GLY A N 1
ATOM 662 C CA . GLY A 1 84 ? -0.068 -6.044 -11.282 1.00 93.94 84 GLY A CA 1
ATOM 663 C C . GLY A 1 84 ? -1.043 -6.496 -10.198 1.00 93.94 84 GLY A C 1
ATOM 664 O O . GLY A 1 84 ? -1.952 -5.766 -9.802 1.00 93.94 84 GLY A O 1
ATOM 665 N N . HIS A 1 85 ? -0.805 -7.688 -9.657 1.00 94.31 85 HIS A N 1
ATOM 666 C CA . HIS A 1 85 ? -1.633 -8.304 -8.623 1.00 94.31 85 HIS A CA 1
ATOM 667 C C . HIS A 1 85 ? -0.794 -8.913 -7.503 1.00 94.31 85 HIS A C 1
ATOM 669 O O . HIS A 1 85 ? 0.393 -9.205 -7.652 1.00 94.31 85 HIS A O 1
ATOM 675 N N . LEU A 1 86 ? -1.449 -9.103 -6.361 1.00 92.81 86 LEU A N 1
ATOM 676 C CA . LEU A 1 86 ? -0.868 -9.705 -5.172 1.00 92.81 86 LEU A CA 1
ATOM 677 C C . LEU A 1 86 ? -1.851 -10.737 -4.615 1.00 92.81 86 LEU A C 1
ATOM 679 O O . LEU A 1 86 ? -3.017 -10.421 -4.376 1.00 92.81 86 LEU A O 1
ATOM 683 N N . VAL A 1 87 ? -1.382 -11.963 -4.404 1.00 92.88 87 VAL A N 1
ATOM 684 C CA . VAL A 1 87 ? -2.150 -13.055 -3.799 1.00 92.88 87 VAL A CA 1
ATOM 685 C C . VAL A 1 87 ? -1.548 -13.366 -2.442 1.00 92.88 87 VAL A C 1
ATOM 687 O O . VAL A 1 87 ? -0.369 -13.707 -2.327 1.00 92.88 87 VAL A O 1
ATOM 690 N N . MET A 1 88 ? -2.367 -13.258 -1.401 1.00 90.31 88 MET A N 1
ATOM 691 C CA . MET A 1 88 ? -1.945 -13.476 -0.022 1.00 90.31 88 MET A CA 1
ATOM 692 C C . MET A 1 88 ? -3.022 -14.202 0.777 1.00 90.31 88 MET A C 1
ATOM 694 O O . MET A 1 88 ? -4.204 -14.168 0.432 1.00 90.31 88 MET A O 1
ATOM 698 N N . ARG A 1 89 ? -2.620 -14.797 1.897 1.00 90.31 89 ARG A N 1
ATOM 699 C CA . ARG A 1 89 ? -3.510 -15.356 2.913 1.00 90.31 89 ARG A CA 1
ATOM 700 C C . ARG A 1 89 ? -3.138 -14.823 4.281 1.00 90.31 89 ARG A C 1
ATOM 702 O O . ARG A 1 89 ? -2.008 -14.958 4.732 1.00 90.31 89 ARG A O 1
ATOM 709 N N . GLY A 1 90 ? -4.133 -14.302 4.978 1.00 88.44 90 GLY A N 1
ATOM 710 C CA . GLY A 1 90 ? -4.019 -13.884 6.367 1.00 88.44 90 GLY A CA 1
ATOM 711 C C . GLY A 1 90 ? -5.375 -13.943 7.051 1.00 88.44 90 GLY A C 1
ATOM 712 O O . GLY A 1 90 ? -6.373 -14.361 6.457 1.00 88.44 90 GLY A O 1
ATOM 713 N N . ARG A 1 91 ? -5.408 -13.542 8.318 1.00 86.88 91 ARG A N 1
ATOM 714 C CA . ARG A 1 91 ? -6.660 -13.433 9.071 1.00 86.88 91 ARG A CA 1
ATOM 715 C C . ARG A 1 91 ? -7.348 -12.132 8.678 1.00 86.88 91 ARG A C 1
ATOM 717 O O . ARG A 1 91 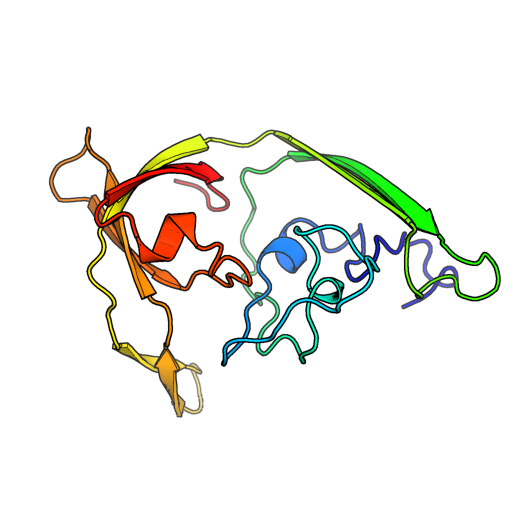? -6.721 -11.078 8.673 1.00 86.88 91 ARG A O 1
ATOM 724 N N . LEU A 1 92 ? -8.630 -12.209 8.346 1.00 87.00 92 LEU A N 1
ATOM 725 C CA . LEU A 1 92 ? -9.459 -11.033 8.112 1.00 87.00 92 LEU A CA 1
ATOM 726 C C . LEU A 1 92 ? -10.291 -10.760 9.360 1.00 87.00 92 LEU A C 1
ATOM 728 O O . LEU A 1 92 ? -10.896 -11.675 9.922 1.00 87.00 92 LEU A O 1
ATOM 732 N N . ARG A 1 93 ? -10.335 -9.497 9.772 1.00 83.69 93 ARG A N 1
ATOM 733 C CA . ARG A 1 93 ? -11.228 -8.992 10.813 1.00 83.69 93 ARG A CA 1
ATOM 734 C C . ARG A 1 93 ? -12.298 -8.145 10.153 1.00 83.69 93 ARG A C 1
ATOM 736 O O . ARG A 1 93 ? -11.987 -7.253 9.367 1.00 83.69 93 ARG A O 1
ATOM 743 N N . ARG A 1 94 ? -13.558 -8.426 10.469 1.00 86.88 94 ARG A N 1
ATOM 744 C CA . ARG A 1 94 ? -14.661 -7.547 10.090 1.00 86.88 94 ARG A CA 1
ATOM 745 C C . ARG A 1 94 ? -14.623 -6.330 11.000 1.00 86.88 94 ARG A C 1
ATOM 747 O O . ARG A 1 94 ? -14.674 -6.487 12.218 1.00 86.88 94 ARG A O 1
ATOM 754 N N . VAL A 1 95 ? -14.559 -5.145 10.415 1.00 85.38 95 VAL A N 1
ATOM 755 C CA . VAL A 1 95 ? -14.578 -3.896 11.169 1.00 85.38 95 VAL A CA 1
ATOM 756 C C . VAL A 1 95 ? -15.492 -2.881 10.500 1.00 85.38 95 VAL A C 1
ATOM 758 O O . VAL A 1 95 ? -15.656 -2.887 9.283 1.00 85.38 95 VAL A O 1
ATOM 761 N N . VAL A 1 96 ? -16.077 -2.001 11.301 1.00 85.19 96 VAL A N 1
ATOM 762 C CA . VAL A 1 96 ? -16.839 -0.851 10.826 1.00 85.19 96 VAL A CA 1
ATOM 763 C C . VAL A 1 96 ? -15.954 0.379 10.951 1.00 85.19 96 VAL A C 1
ATOM 765 O O . VAL A 1 96 ? -15.480 0.702 12.043 1.00 85.19 96 VAL A O 1
ATOM 768 N N . LEU A 1 97 ? -15.715 1.054 9.829 1.00 78.56 97 LEU A N 1
ATOM 769 C CA . LEU A 1 97 ? -15.152 2.397 9.822 1.00 78.56 97 LEU A CA 1
ATOM 770 C C . LEU A 1 97 ? -16.261 3.368 10.184 1.00 78.56 97 LEU A C 1
ATOM 772 O O . LEU A 1 97 ? -17.148 3.584 9.362 1.00 78.56 97 LEU A O 1
ATOM 776 N N . SER A 1 98 ? -16.205 3.950 11.377 1.00 72.12 98 SER A N 1
ATOM 777 C CA . SER A 1 98 ? -17.134 5.009 11.743 1.00 72.12 98 SER A CA 1
ATOM 778 C C . SER A 1 98 ? -16.600 6.365 11.279 1.00 72.12 98 SER A C 1
ATOM 780 O O . SER A 1 98 ? -15.400 6.660 11.340 1.00 72.12 98 SER A O 1
ATOM 782 N N . GLY A 1 99 ? -17.496 7.216 10.789 1.00 60.19 99 GLY A N 1
ATOM 783 C CA . GLY A 1 99 ? -17.216 8.475 10.087 1.00 60.19 99 GLY A CA 1
ATOM 784 C C . GLY A 1 99 ? -16.616 9.570 10.966 1.00 60.19 99 GLY A C 1
ATOM 785 O O . GLY A 1 99 ? -16.485 10.726 10.546 1.00 60.19 99 GLY A O 1
ATOM 786 N N . ILE A 1 100 ? -16.230 9.228 12.194 1.00 57.41 100 ILE A N 1
ATOM 787 C CA . ILE A 1 100 ? -15.564 10.123 13.121 1.00 57.41 100 ILE A CA 1
ATOM 788 C C . ILE A 1 100 ? -14.133 10.338 12.621 1.00 57.41 100 ILE A C 1
ATOM 790 O O . ILE A 1 100 ? -13.219 9.567 12.893 1.00 57.41 100 ILE A O 1
ATOM 794 N N . LYS A 1 101 ? -13.914 11.430 11.886 1.00 59.31 101 LYS A N 1
ATOM 795 C CA . LYS A 1 101 ? -12.571 11.855 11.469 1.00 59.31 101 LYS A CA 1
ATOM 796 C C . LYS A 1 101 ? -11.855 12.508 12.649 1.00 59.31 101 LYS A C 1
ATOM 798 O O . LYS A 1 101 ? -12.086 13.674 12.971 1.00 59.31 101 LYS A O 1
ATOM 803 N N . GLY A 1 102 ? -10.965 11.754 13.286 1.00 55.06 102 GLY A N 1
ATOM 804 C CA . GLY A 1 102 ? -10.146 12.222 14.401 1.00 55.06 102 GLY A CA 1
ATOM 805 C C . GLY A 1 102 ? -8.897 12.980 13.940 1.00 55.06 102 GLY A C 1
ATOM 806 O O . GLY A 1 102 ? -8.287 12.672 12.914 1.00 55.06 102 GLY A O 1
ATOM 807 N N . ARG A 1 103 ? -8.472 13.974 14.725 1.00 60.59 103 ARG A N 1
ATOM 808 C CA . ARG A 1 103 ? -7.107 14.521 14.674 1.00 60.59 103 ARG A CA 1
ATOM 809 C C . ARG A 1 103 ? -6.430 14.145 15.981 1.00 60.59 103 ARG A C 1
ATOM 811 O O . ARG A 1 103 ? -6.827 14.658 17.023 1.00 60.59 103 ARG A O 1
ATOM 818 N N . VAL A 1 104 ? -5.411 13.293 15.926 1.00 61.00 104 VAL A N 1
ATOM 819 C CA . VAL A 1 104 ? -4.627 12.941 17.116 1.00 61.00 104 VAL A CA 1
ATOM 820 C C . VAL A 1 104 ? -3.234 13.525 16.973 1.00 61.00 104 VAL A C 1
ATOM 822 O O . VAL A 1 104 ? -2.572 13.391 15.942 1.00 61.00 104 VAL A O 1
ATOM 825 N N . TYR A 1 105 ? -2.797 14.201 18.027 1.00 65.06 105 TYR A N 1
ATOM 826 C CA . TYR A 1 105 ? -1.403 14.564 18.203 1.00 65.06 105 TYR A CA 1
ATOM 827 C C . TYR A 1 105 ? -0.744 13.429 18.969 1.00 65.06 105 TYR A C 1
ATOM 829 O O . TYR A 1 105 ? -1.167 13.106 20.076 1.00 65.06 105 TYR A O 1
ATOM 837 N N . THR A 1 106 ? 0.271 12.819 18.373 1.00 61.34 106 THR A N 1
ATOM 838 C CA . THR A 1 106 ? 1.080 11.801 19.039 1.00 61.34 106 THR A CA 1
ATOM 839 C C . THR A 1 106 ? 2.539 12.217 19.030 1.00 61.34 106 THR A C 1
ATOM 841 O O . THR A 1 106 ? 2.928 13.165 18.344 1.00 61.34 106 THR A O 1
ATOM 844 N N . THR A 1 107 ? 3.353 11.512 19.797 1.00 65.12 107 THR A N 1
ATOM 845 C CA . THR A 1 107 ? 4.787 11.746 19.862 1.00 65.12 107 THR A CA 1
ATOM 846 C C . THR A 1 107 ? 5.499 10.513 19.333 1.00 65.12 107 THR A C 1
ATOM 848 O O . THR A 1 107 ? 5.225 9.401 19.780 1.00 65.12 107 THR A O 1
ATOM 851 N N . ILE A 1 108 ? 6.386 10.693 18.357 1.00 60.25 108 ILE A N 1
ATOM 852 C CA . ILE A 1 108 ? 7.117 9.591 17.724 1.00 60.25 108 ILE A CA 1
ATOM 853 C C . ILE A 1 108 ? 8.608 9.721 18.033 1.00 60.25 108 ILE A C 1
ATOM 855 O O . ILE A 1 108 ? 9.131 10.831 18.081 1.00 60.25 108 ILE A O 1
ATOM 859 N N . GLY A 1 109 ? 9.279 8.580 18.204 1.00 54.97 109 GLY A N 1
ATOM 860 C CA . GLY A 1 109 ? 10.698 8.494 18.552 1.00 54.97 109 GLY A CA 1
ATOM 861 C C . GLY A 1 109 ? 10.892 8.175 20.034 1.00 54.97 109 GLY A C 1
ATOM 862 O O . GLY A 1 109 ? 10.290 8.810 20.893 1.00 54.97 109 GLY A O 1
ATOM 863 N N . LYS A 1 110 ? 11.714 7.159 20.334 1.00 57.09 110 LYS A N 1
ATOM 864 C CA . LYS A 1 110 ? 12.022 6.760 21.720 1.00 57.09 110 LYS A CA 1
ATOM 865 C C . LYS A 1 110 ? 13.080 7.659 22.373 1.00 57.09 110 LYS A C 1
ATOM 867 O O . LYS A 1 110 ? 13.021 7.852 23.578 1.00 57.09 110 LYS A O 1
ATOM 872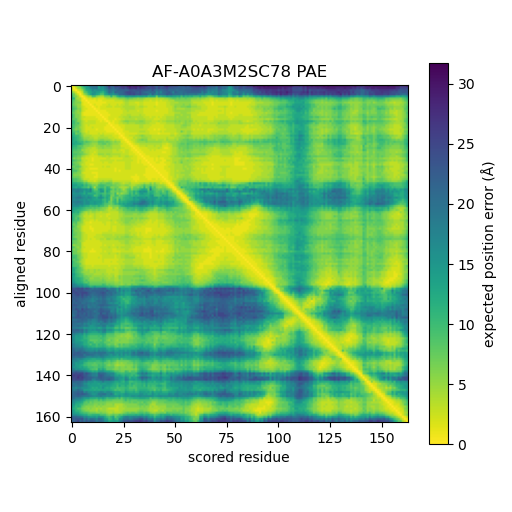 N N . LEU A 1 111 ? 14.032 8.177 21.588 1.00 60.34 111 LEU A N 1
ATOM 873 C CA . LEU A 1 111 ? 15.125 9.023 22.089 1.00 60.34 111 LEU A CA 1
ATOM 874 C C . LEU A 1 111 ? 14.842 10.526 21.948 1.00 60.34 111 LEU A C 1
ATOM 876 O O . LEU A 1 111 ? 15.154 11.276 22.863 1.00 60.34 111 LEU A O 1
ATOM 880 N N . GLU A 1 112 ? 14.219 10.958 20.848 1.00 64.00 112 GLU A N 1
ATOM 881 C CA . GLU A 1 112 ? 13.870 12.366 20.603 1.00 64.00 112 GLU A CA 1
ATOM 882 C C . GLU A 1 112 ? 12.382 12.483 20.249 1.00 64.00 112 GLU A C 1
ATOM 884 O O . GLU A 1 112 ? 11.995 12.336 19.083 1.00 64.00 112 GLU A O 1
ATOM 889 N N . PRO A 1 113 ? 11.515 12.682 21.257 1.00 66.25 113 PRO A N 1
ATOM 890 C CA . PRO A 1 113 ? 10.076 12.649 21.063 1.00 66.25 113 PRO A CA 1
ATOM 891 C C . PRO A 1 113 ? 9.615 13.851 20.223 1.00 66.25 113 PRO A C 1
ATOM 893 O O . PRO A 1 113 ? 9.563 14.985 20.700 1.00 66.25 113 PRO A O 1
ATOM 896 N N . THR A 1 114 ? 9.239 13.610 18.968 1.00 63.75 114 THR A N 1
ATOM 897 C CA . THR A 1 114 ? 8.728 14.649 18.062 1.00 63.75 114 THR A CA 1
ATOM 898 C C . THR A 1 114 ? 7.206 14.613 18.034 1.00 63.75 114 THR A C 1
ATOM 900 O O . THR A 1 114 ? 6.620 13.566 17.752 1.00 63.75 114 THR A O 1
ATOM 903 N N . LYS A 1 115 ? 6.547 15.752 18.293 1.00 69.00 115 LYS A N 1
ATOM 904 C CA . LYS A 1 115 ? 5.090 15.871 18.127 1.00 69.00 115 LYS A CA 1
ATOM 905 C C . LYS A 1 115 ? 4.734 15.772 16.648 1.00 69.00 115 LYS A C 1
ATOM 907 O O . LYS A 1 115 ? 5.125 16.619 15.850 1.00 69.00 115 LYS A O 1
ATOM 912 N N . VAL A 1 116 ? 3.945 14.767 16.301 1.00 64.88 116 VAL A N 1
ATOM 913 C CA . VAL A 1 116 ? 3.430 14.546 14.954 1.00 64.88 116 VAL A CA 1
ATOM 914 C C . VAL A 1 116 ? 1.912 14.597 14.998 1.00 64.88 116 VAL A C 1
ATOM 916 O O . VAL A 1 116 ? 1.260 14.009 15.861 1.00 64.88 116 VAL A O 1
ATOM 919 N N . LYS A 1 117 ? 1.340 15.331 14.049 1.00 66.06 117 LYS A N 1
ATOM 920 C CA . LYS A 1 117 ? -0.096 15.339 13.806 1.00 66.06 117 LYS A CA 1
ATOM 921 C C . LYS A 1 117 ? -0.426 14.170 12.887 1.00 66.06 117 LYS A C 1
ATOM 923 O O . LYS A 1 117 ? -0.005 14.180 11.733 1.00 66.06 117 LYS A O 1
ATOM 928 N N . LEU A 1 118 ? -1.190 13.205 13.385 1.00 63.94 118 LEU A N 1
ATOM 929 C CA . LEU A 1 118 ? -1.787 12.181 12.538 1.00 63.94 118 LEU A CA 1
ATOM 930 C C . LEU A 1 118 ? -3.068 12.751 11.927 1.00 63.94 118 LEU A C 1
ATOM 932 O O . LEU A 1 118 ? -3.963 13.236 12.628 1.00 63.94 118 LEU A O 1
ATOM 936 N N . THR A 1 119 ? -3.123 12.746 10.602 1.00 58.44 119 THR A N 1
ATOM 937 C CA . THR A 1 119 ? -4.324 13.050 9.821 1.00 58.44 119 THR A CA 1
ATOM 938 C C . THR A 1 119 ? -4.898 11.750 9.270 1.00 58.44 119 THR A C 1
ATOM 940 O O . THR A 1 119 ? -4.147 10.804 9.088 1.00 58.44 119 THR A O 1
ATOM 943 N N . ASN A 1 120 ? -6.203 11.708 8.983 1.00 65.25 120 ASN A N 1
ATOM 944 C CA . ASN A 1 120 ? -6.889 10.521 8.444 1.00 65.25 120 ASN A CA 1
ATOM 945 C C . ASN A 1 120 ? -6.898 9.319 9.405 1.00 65.25 120 ASN A C 1
ATOM 947 O O . ASN A 1 120 ? -6.673 8.180 9.006 1.00 65.25 120 ASN A O 1
ATOM 951 N N . LEU A 1 121 ? -7.161 9.584 10.685 1.00 69.75 121 LEU A N 1
ATOM 952 C CA . LEU A 1 121 ? -7.474 8.525 11.632 1.00 69.75 121 LEU A CA 1
ATOM 953 C C . LEU A 1 121 ? -8.941 8.155 11.504 1.00 69.75 121 LEU A C 1
ATOM 955 O O . LEU A 1 121 ? -9.809 9.032 11.553 1.00 69.75 121 LEU A O 1
ATOM 959 N N . PHE A 1 122 ? -9.179 6.860 11.380 1.00 72.62 122 PHE A N 1
ATOM 960 C CA . PHE A 1 122 ? -10.511 6.290 11.360 1.00 72.62 122 PHE A CA 1
ATOM 961 C C . 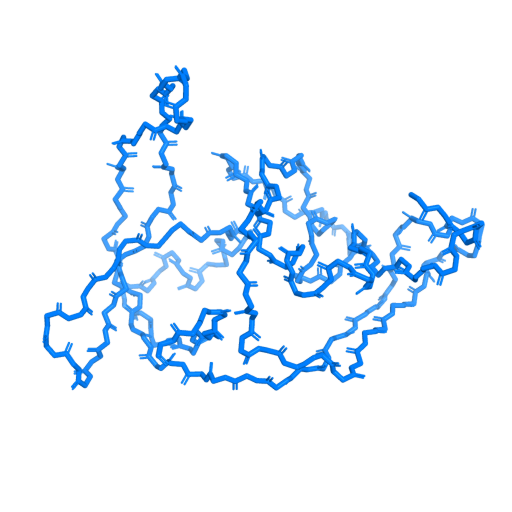PHE A 1 122 ? -10.760 5.588 12.681 1.00 72.62 122 PHE A C 1
ATOM 963 O O . PHE A 1 122 ? -9.867 4.932 13.229 1.00 72.62 122 PHE A O 1
ATOM 970 N N . HIS A 1 123 ? -11.973 5.760 13.189 1.00 79.06 123 HIS A N 1
ATOM 971 C CA . HIS A 1 123 ? -12.455 4.995 14.322 1.00 79.06 123 HIS A CA 1
ATOM 972 C C . HIS A 1 123 ? -12.938 3.649 13.800 1.00 79.06 123 HIS A C 1
ATOM 974 O O . HIS A 1 123 ? -13.838 3.572 12.967 1.00 79.06 123 HIS A O 1
ATOM 980 N N . VAL A 1 124 ? -12.259 2.600 14.240 1.00 80.88 124 VAL A N 1
ATOM 981 C CA . VAL A 1 124 ? -12.482 1.227 13.812 1.00 80.88 124 VAL A CA 1
ATOM 982 C C . VAL A 1 124 ? -13.153 0.495 14.959 1.00 80.88 124 VAL A C 1
ATOM 984 O O . VAL A 1 124 ? -12.599 0.431 16.060 1.00 80.88 124 VAL A O 1
ATOM 987 N N . VAL A 1 125 ? -14.345 -0.033 14.696 1.00 82.62 125 VAL A N 1
ATOM 988 C CA . VAL A 1 125 ? -15.157 -0.764 15.672 1.00 82.62 125 VAL A CA 1
ATOM 989 C C . VAL A 1 125 ? -15.334 -2.197 15.202 1.00 82.62 125 VAL A C 1
ATOM 991 O O . VAL A 1 125 ? -15.704 -2.439 14.054 1.00 82.62 125 VAL A O 1
ATOM 994 N N . GLU A 1 126 ? -15.115 -3.156 16.093 1.00 83.06 126 GLU A N 1
ATOM 995 C CA . GLU A 1 126 ? -15.474 -4.550 15.841 1.00 83.06 126 GLU A CA 1
ATOM 996 C C . GLU A 1 126 ? -16.897 -4.817 16.333 1.00 83.06 126 GLU A C 1
ATOM 998 O O . GLU A 1 126 ? -17.130 -4.816 17.545 1.00 83.06 126 GLU A O 1
ATOM 1003 N N . PRO A 1 127 ? -17.869 -5.039 15.427 1.00 77.75 127 PRO A N 1
ATOM 1004 C CA . PRO A 1 127 ? -19.282 -5.089 15.801 1.00 77.75 127 PRO A CA 1
ATOM 1005 C C . PRO A 1 127 ? -19.596 -6.220 16.791 1.00 77.75 127 PRO A C 1
ATOM 1007 O O . PRO A 1 127 ? -20.468 -6.067 17.646 1.00 77.75 127 PRO A O 1
ATOM 1010 N N . ASP A 1 128 ? -18.841 -7.319 16.729 1.00 80.06 128 ASP A N 1
ATOM 1011 C CA . ASP A 1 128 ? -19.028 -8.489 17.589 1.00 80.06 128 ASP A CA 1
ATOM 1012 C C . ASP A 1 128 ? -18.257 -8.401 18.921 1.00 80.06 128 ASP A C 1
ATOM 1014 O O . ASP A 1 128 ? -18.435 -9.253 19.794 1.00 80.06 128 ASP A O 1
ATOM 1018 N N . TRP A 1 129 ? -17.423 -7.371 19.120 1.00 70.12 129 TRP A N 1
ATOM 1019 C CA . TRP A 1 129 ? -16.599 -7.220 20.320 1.00 70.12 129 TRP A CA 1
ATOM 1020 C C . TRP A 1 129 ? -16.726 -5.826 20.944 1.00 70.12 129 TRP A C 1
ATOM 1022 O O . TRP A 1 129 ? -15.992 -4.886 20.630 1.00 70.12 129 TRP A O 1
ATOM 1032 N N . LYS A 1 130 ? -17.633 -5.698 21.921 1.00 66.31 130 LYS A N 1
ATOM 1033 C CA . LYS A 1 130 ? -17.801 -4.455 22.689 1.00 66.31 130 LYS A CA 1
ATOM 1034 C C . LYS A 1 130 ? -16.508 -4.070 23.417 1.00 66.31 130 LYS A C 1
ATOM 1036 O O . LYS A 1 130 ? -15.958 -4.866 24.173 1.00 66.31 130 LYS A O 1
ATOM 1041 N N . GLY A 1 131 ? -16.071 -2.825 23.227 1.00 67.75 131 GLY A N 1
ATOM 1042 C CA . GLY A 1 131 ? -14.879 -2.256 23.865 1.00 67.75 131 GLY A CA 1
ATOM 1043 C C . GLY A 1 131 ? -13.572 -2.427 23.081 1.00 67.75 131 GLY A C 1
ATOM 1044 O O . GLY A 1 131 ? -12.551 -1.910 23.528 1.00 67.75 131 GLY A O 1
ATOM 1045 N N . THR A 1 132 ? -13.591 -3.090 21.918 1.00 66.69 132 THR A N 1
ATOM 1046 C CA . THR A 1 132 ? -12.451 -3.101 20.985 1.00 66.69 132 THR A CA 1
ATOM 1047 C C . THR A 1 132 ? -12.655 -2.009 19.952 1.00 66.69 132 THR A C 1
ATOM 1049 O O . THR A 1 132 ? -13.211 -2.223 18.877 1.00 66.69 132 THR A O 1
ATOM 1052 N N . GLU A 1 133 ? -12.238 -0.806 20.327 1.00 74.94 133 GLU A N 1
ATOM 1053 C CA . GLU A 1 133 ? -12.229 0.359 19.455 1.00 74.94 133 GLU A CA 1
ATOM 1054 C C . GLU A 1 133 ? -10.786 0.808 19.251 1.00 74.94 133 GLU A C 1
ATOM 1056 O O . GLU A 1 133 ? -10.016 0.927 20.208 1.00 74.94 133 GLU A O 1
ATOM 1061 N N . ALA A 1 134 ? -10.412 1.064 18.002 1.00 76.06 134 ALA A N 1
ATOM 1062 C CA . ALA A 1 134 ? -9.073 1.516 17.658 1.00 76.06 134 ALA A CA 1
ATOM 1063 C C . ALA A 1 134 ? -9.126 2.750 16.761 1.00 76.06 134 ALA A C 1
ATOM 1065 O O . ALA A 1 134 ? -9.996 2.892 15.907 1.00 76.06 134 ALA A O 1
ATOM 1066 N N . TRP A 1 135 ? -8.151 3.636 16.942 1.00 75.44 135 TRP A N 1
ATOM 1067 C CA . TRP A 1 135 ? -7.887 4.729 16.016 1.00 75.44 135 TRP A CA 1
ATOM 1068 C C . TRP A 1 135 ? -6.730 4.323 15.119 1.00 75.44 135 TRP A C 1
ATOM 1070 O O . TRP A 1 135 ? -5.578 4.327 15.557 1.00 75.44 135 TRP A O 1
ATOM 1080 N N . ILE A 1 136 ? -7.039 3.942 13.883 1.00 72.81 136 ILE A N 1
ATOM 1081 C CA . ILE A 1 136 ? -6.045 3.403 12.954 1.00 72.81 136 ILE A CA 1
ATOM 1082 C C . ILE A 1 136 ? -5.718 4.471 11.906 1.00 72.81 136 ILE A C 1
ATOM 1084 O O . ILE A 1 136 ? -6.638 5.020 11.286 1.00 72.81 136 ILE A O 1
ATOM 1088 N N . PRO A 1 137 ? -4.430 4.818 11.713 1.00 67.06 137 PRO A N 1
ATOM 1089 C CA . PRO A 1 137 ? -4.031 5.620 10.570 1.00 67.06 137 PRO A CA 1
ATOM 1090 C C . PRO A 1 137 ? -4.192 4.757 9.328 1.00 67.06 137 PRO A C 1
ATOM 1092 O O . PRO A 1 137 ? -3.619 3.672 9.247 1.00 67.06 137 PRO A O 1
ATOM 1095 N N . MET A 1 138 ? -4.980 5.228 8.371 1.00 67.62 138 MET A N 1
ATOM 1096 C CA . MET A 1 138 ? -5.096 4.555 7.087 1.00 67.62 138 MET A CA 1
ATOM 1097 C C . MET A 1 138 ? -4.561 5.464 5.993 1.00 67.62 138 MET A C 1
ATOM 1099 O O . MET A 1 138 ? -5.055 6.578 5.780 1.00 67.62 138 MET A O 1
ATOM 1103 N N . SER A 1 139 ? -3.530 4.961 5.314 1.00 58.25 139 SER A N 1
ATOM 1104 C CA . SER A 1 139 ? -2.969 5.559 4.111 1.00 58.25 139 SER A CA 1
ATOM 1105 C C . SER A 1 139 ? -3.907 5.271 2.956 1.00 58.25 139 SER A C 1
ATOM 1107 O O . SER A 1 139 ? -3.790 4.275 2.250 1.00 58.25 139 SER A O 1
ATOM 1109 N N . PHE A 1 140 ? -4.906 6.125 2.817 1.00 56.62 140 PHE A N 1
ATOM 1110 C CA . PHE A 1 140 ? -5.805 6.083 1.687 1.00 56.62 140 PHE A CA 1
ATOM 1111 C C . PHE A 1 140 ? -5.423 7.184 0.702 1.00 56.62 140 PHE A C 1
ATOM 1113 O O . PHE A 1 140 ? -5.441 8.374 1.026 1.00 56.62 140 PHE A O 1
ATOM 1120 N N . ASP A 1 141 ? -5.172 6.783 -0.537 1.00 57.34 141 ASP A N 1
ATOM 1121 C CA . ASP A 1 141 ? -5.657 7.529 -1.697 1.00 57.34 141 ASP A CA 1
ATOM 1122 C C . ASP A 1 141 ? -7.183 7.403 -1.862 1.00 57.34 141 ASP A C 1
ATOM 1124 O O . ASP A 1 141 ? -7.786 8.241 -2.532 1.00 57.34 141 ASP A O 1
ATOM 1128 N N . ALA A 1 142 ? -7.815 6.428 -1.190 1.00 42.47 142 ALA A N 1
ATOM 1129 C CA . ALA A 1 142 ? -9.262 6.245 -1.072 1.00 42.47 142 ALA A CA 1
ATOM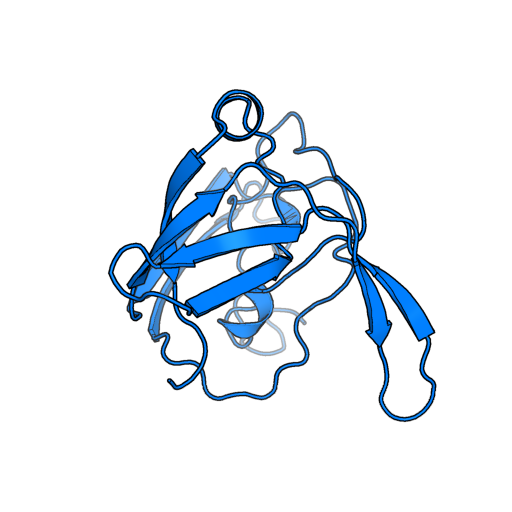 1130 C C . ALA A 1 142 ? -9.930 7.305 -0.179 1.00 42.47 142 ALA A C 1
ATOM 1132 O O . ALA A 1 142 ? -10.561 7.072 0.847 1.00 42.47 142 ALA A O 1
ATOM 1133 N N . VAL A 1 143 ? -9.840 8.531 -0.655 1.00 49.03 143 VAL A N 1
ATOM 1134 C CA . VAL A 1 143 ? -11.031 9.352 -0.755 1.00 49.03 143 VAL A CA 1
ATOM 1135 C C . VAL A 1 143 ? -11.724 8.971 -2.068 1.00 49.03 143 VAL A C 1
ATOM 1137 O O . VAL A 1 143 ? -11.976 9.824 -2.915 1.00 49.03 143 VAL A O 1
ATOM 1140 N N . GLU A 1 144 ? -11.978 7.679 -2.284 1.00 57.78 144 GLU A N 1
ATOM 1141 C CA . GLU A 1 144 ? -13.022 7.326 -3.233 1.00 57.78 144 GLU A CA 1
ATOM 1142 C C . GLU A 1 144 ? -14.301 7.923 -2.658 1.00 57.78 144 GLU A C 1
ATOM 1144 O O . GLU A 1 144 ? -14.487 7.960 -1.437 1.00 57.78 144 GLU A O 1
ATOM 1149 N N . GLN A 1 145 ? -15.118 8.520 -3.518 1.00 55.50 145 GLN A N 1
ATOM 1150 C CA . GLN A 1 145 ? -16.269 9.310 -3.089 1.00 55.50 145 GLN A CA 1
ATOM 1151 C C . GLN A 1 145 ? -17.180 8.522 -2.122 1.00 55.50 145 GLN A C 1
ATOM 1153 O O . GLN A 1 145 ? -17.709 9.084 -1.165 1.00 55.50 145 GLN A O 1
ATOM 1158 N N . GLU A 1 146 ? -17.213 7.196 -2.272 1.00 58.69 146 GLU A N 1
ATOM 1159 C CA . GLU A 1 146 ? -17.857 6.242 -1.364 1.00 58.69 146 GLU A CA 1
ATOM 1160 C C . GLU A 1 146 ? -17.452 6.363 0.121 1.00 58.69 146 GLU A C 1
ATOM 1162 O O . GLU A 1 146 ? -18.322 6.262 0.983 1.00 58.69 146 GLU A O 1
ATOM 1167 N N . PHE A 1 147 ? -16.189 6.672 0.447 1.00 59.91 147 PHE A N 1
ATOM 1168 C CA . PHE A 1 147 ? -15.714 6.865 1.831 1.00 59.91 147 PHE A CA 1
ATOM 1169 C C . PHE A 1 147 ? -15.946 8.290 2.364 1.00 59.91 147 PHE A C 1
ATOM 1171 O O . PHE A 1 147 ? -15.681 8.581 3.537 1.00 59.91 147 PHE A O 1
ATOM 1178 N N . GLN A 1 148 ? -16.361 9.232 1.510 1.00 58.84 148 GLN A N 1
ATOM 1179 C CA . GLN A 1 148 ? -16.774 10.569 1.948 1.00 58.84 148 GLN A CA 1
ATOM 1180 C C . GLN A 1 148 ? -18.259 10.636 2.271 1.00 58.84 148 GLN A C 1
ATOM 1182 O O . GLN A 1 148 ? -18.624 11.322 3.227 1.00 58.84 148 GLN A O 1
ATOM 1187 N N . ASP A 1 149 ? -19.070 9.939 1.478 1.00 62.31 149 ASP A N 1
ATOM 1188 C CA . ASP A 1 149 ? -20.526 10.054 1.504 1.00 62.31 149 ASP A CA 1
ATOM 1189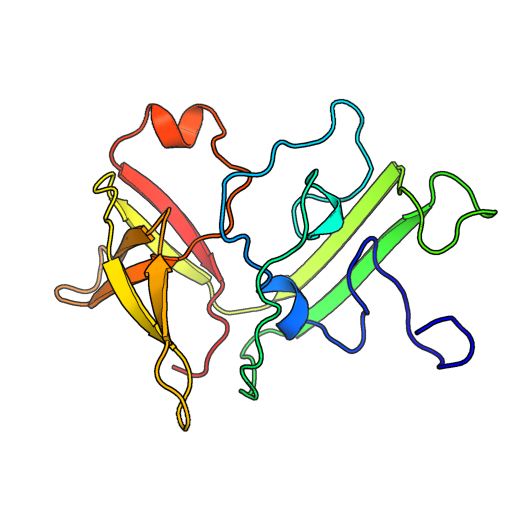 C C . ASP A 1 149 ? -21.181 9.058 2.474 1.00 62.31 149 ASP A C 1
ATOM 1191 O O . ASP A 1 149 ? -22.337 9.250 2.856 1.00 62.31 149 ASP A O 1
ATOM 1195 N N . ASN A 1 150 ? -20.453 8.023 2.912 1.00 61.72 150 ASN A N 1
ATOM 1196 C CA . ASN A 1 150 ? -20.960 7.034 3.855 1.00 61.72 150 ASN A CA 1
ATOM 1197 C C . ASN A 1 150 ? -20.416 7.263 5.281 1.00 61.72 150 ASN A C 1
ATOM 1199 O O . ASN A 1 150 ? -19.199 7.209 5.482 1.00 61.72 150 ASN A O 1
ATOM 1203 N N . PRO A 1 151 ? -21.286 7.519 6.280 1.00 65.81 151 PRO A N 1
ATOM 1204 C CA . PRO A 1 151 ? -20.851 7.693 7.657 1.00 65.81 151 PRO A CA 1
ATOM 1205 C C . PRO A 1 151 ? -20.305 6.409 8.277 1.00 65.81 151 PRO A C 1
ATOM 1207 O O . PRO A 1 151 ? -19.414 6.533 9.096 1.00 65.81 151 PRO A O 1
ATOM 1210 N N . ASP A 1 152 ? -20.774 5.217 7.897 1.00 75.94 152 ASP A N 1
ATOM 1211 C CA . ASP A 1 152 ? -20.310 3.955 8.484 1.00 75.94 152 ASP A CA 1
ATOM 1212 C C . ASP A 1 152 ? -20.098 2.897 7.391 1.00 75.94 152 ASP A C 1
ATOM 1214 O O . ASP A 1 152 ? -21.000 2.606 6.602 1.00 75.94 152 ASP A O 1
ATOM 1218 N N . MET A 1 153 ? -18.909 2.293 7.334 1.00 78.06 153 MET A N 1
ATOM 1219 C CA . MET A 1 153 ? -18.575 1.293 6.309 1.00 78.06 153 MET A CA 1
ATOM 1220 C C . MET A 1 153 ? -18.103 -0.020 6.919 1.00 78.06 153 MET A C 1
ATOM 1222 O O . MET A 1 153 ? -17.082 -0.057 7.601 1.00 78.06 153 MET A O 1
ATOM 1226 N N . ASP A 1 154 ? -18.816 -1.105 6.614 1.00 83.69 154 ASP A N 1
ATOM 1227 C CA . ASP A 1 154 ? -18.347 -2.471 6.845 1.00 83.69 154 ASP A CA 1
ATOM 1228 C C . ASP A 1 154 ? -17.171 -2.769 5.903 1.00 83.69 154 ASP A C 1
ATOM 1230 O O . ASP A 1 154 ? -17.325 -2.790 4.680 1.00 83.69 154 ASP A O 1
ATOM 1234 N N . ILE A 1 155 ? -15.996 -3.025 6.472 1.00 83.19 155 ILE A N 1
ATOM 1235 C CA . ILE A 1 155 ? -14.795 -3.416 5.735 1.00 83.19 155 ILE A CA 1
ATOM 1236 C C . ILE A 1 155 ? -14.194 -4.699 6.322 1.00 83.19 155 ILE A C 1
ATOM 1238 O O . ILE A 1 155 ? -14.353 -5.024 7.502 1.00 83.19 155 ILE A O 1
ATOM 1242 N N . ALA A 1 156 ? -13.450 -5.426 5.494 1.00 84.69 156 ALA A N 1
ATOM 1243 C CA . ALA A 1 156 ? -12.573 -6.494 5.953 1.00 84.69 156 ALA A CA 1
ATOM 1244 C C . ALA A 1 156 ? -11.150 -5.941 6.087 1.00 84.69 156 ALA A C 1
ATOM 1246 O O . ALA A 1 156 ? -10.538 -5.539 5.099 1.00 84.69 156 ALA A O 1
ATOM 1247 N N . MET A 1 157 ? -10.620 -5.927 7.305 1.00 82.12 157 MET A N 1
ATOM 1248 C CA . MET A 1 157 ? -9.249 -5.522 7.588 1.00 82.12 157 MET A CA 1
ATOM 1249 C C . MET A 1 157 ? -8.357 -6.755 7.701 1.00 82.12 157 MET A C 1
ATOM 1251 O O . MET A 1 157 ? -8.661 -7.695 8.436 1.00 82.12 157 MET A O 1
ATOM 1255 N N . LEU A 1 158 ? -7.240 -6.750 6.983 1.00 82.44 158 LEU A N 1
ATOM 1256 C CA . LEU A 1 158 ? -6.230 -7.792 7.087 1.00 82.44 158 LEU A CA 1
ATOM 1257 C C . LEU A 1 158 ? -5.410 -7.598 8.363 1.00 82.44 158 LEU A C 1
ATOM 1259 O O . LEU A 1 158 ? -4.784 -6.560 8.563 1.00 82.44 158 LEU A O 1
ATOM 1263 N N . GLU A 1 159 ? -5.419 -8.599 9.232 1.00 78.25 159 GLU A N 1
ATOM 1264 C CA . GLU A 1 159 ? -4.639 -8.598 10.461 1.00 78.25 159 GLU A CA 1
ATOM 1265 C C . GLU A 1 159 ? -3.191 -8.983 10.158 1.00 78.25 159 GLU A C 1
ATOM 1267 O O . GLU A 1 159 ? -2.922 -10.032 9.572 1.00 78.25 159 GLU A O 1
ATOM 1272 N N . VAL A 1 160 ? -2.262 -8.114 10.558 1.00 68.81 160 VAL A N 1
ATOM 1273 C CA . VAL A 1 160 ? -0.836 -8.249 10.230 1.00 68.81 160 VAL A CA 1
ATOM 1274 C C . VAL A 1 160 ? 0.034 -8.520 11.463 1.00 68.81 160 VAL A C 1
ATOM 1276 O O . VAL A 1 160 ? 1.180 -8.913 11.304 1.00 68.81 160 VAL A O 1
ATOM 1279 N N . SER A 1 161 ? -0.473 -8.391 12.693 1.00 66.88 161 SER A N 1
ATOM 1280 C CA . SER A 1 161 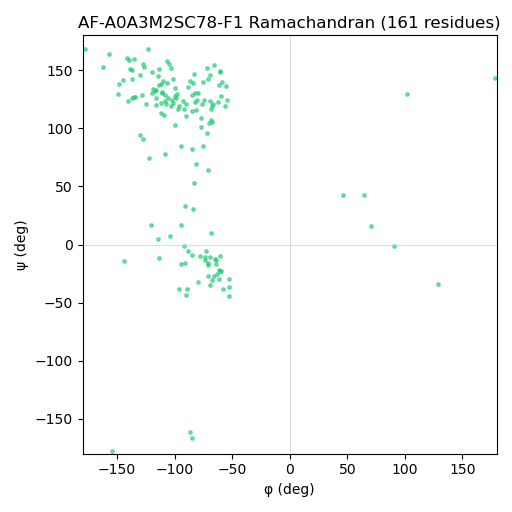? 0.259 -8.730 13.928 1.00 66.88 161 SER A CA 1
ATOM 1281 C C . SER A 1 161 ? -0.256 -10.023 14.564 1.00 66.88 161 SER A C 1
ATOM 1283 O O . SER A 1 161 ? -1.403 -10.414 14.353 1.00 66.88 161 SER A O 1
ATOM 1285 N N . ARG A 1 162 ? 0.574 -10.682 15.386 1.00 47.78 162 ARG A N 1
ATOM 1286 C CA . ARG A 1 162 ? 0.113 -11.788 16.242 1.00 47.78 162 ARG A CA 1
ATOM 1287 C C . ARG A 1 162 ? -0.834 -11.244 17.320 1.00 47.78 162 ARG A C 1
ATOM 1289 O O . ARG A 1 162 ? -0.368 -10.594 18.254 1.00 47.78 162 ARG A O 1
ATOM 1296 N N . GLY A 1 163 ? -2.129 -11.501 17.152 1.00 46.78 163 GLY A N 1
ATOM 1297 C CA . GLY A 1 163 ? -3.117 -11.571 18.231 1.00 46.78 163 GLY A CA 1
ATOM 1298 C C . GLY A 1 163 ? -3.163 -12.972 18.821 1.00 46.78 163 GLY A C 1
ATOM 1299 O O . GLY A 1 163 ? -3.065 -13.940 18.028 1.00 46.78 163 GLY A O 1
#

Nearest PDB structures (foldseek):
  5cy7-assembly1_A  TM=2.329E-01  e=3.630E+00  Xanthomonas oryzae pv. oryzae KACC 10331
  6jew-assembly2_B  TM=2.395E-01  e=6.049E+00  Acinetobacter baumannii MRSN 3527
  6jf6-assembly1_C  TM=2.320E-01  e=7.171E+00  Acinetobacter baumannii
  5kob-assembly1_C  TM=2.503E-01  e=8.999E+00  Paraburkholderia xenovorans LB400

Foldseek 3Di:
DDCVVVWAAQQADTPVCPPQQLPFADLDQFAADPDAFHDQSHPNRTDDDRPDRDPDPAQWQKAWDDKDFACPDPVCSNTGTPDIDTDMDGDKAWKKFAQPFDWDFAFDDPPDTDTGIQGQWTWIHRPVDPPPTDGDRDRDNPPPVVSVVDRMDTDIDGGTHDD

pLDDT: mean 76.42, std 14.1, range [42.47, 96.94]

Secondary structure (DSSP, 8-state):
--GGGTPPEETTEEGGGTTGGGG-B-SS--PPPSS--S-TTSGGGSSS--SB--------S-EEEEEEEEES-TT-TTS-EEEEEEEEE-EEEEEEEEEEEEEEEEEE-SSS-EEEEEEEEEEEE-TTSTT-EEEEE---S---HHHHH-SEEEEEEEE-S--